Protein AF-A0A2E9IKI9-F1 (afdb_monomer_lite)

Radius of gyration: 16.74 Å; chains: 1; bounding box: 59×33×40 Å

Sequence (111 aa):
MKEVPEPTDFVLESLRDNLRPIKKAHLYYPSPTNLVFYELADLYCDRFEVSNAGLAQILEISPQSCSQWKTGSGGRSPTWAKLIWLCNAVNCQIIVDGDGMRVARRRKRRS

Secondary structure (DSSP, 8-state):
--PPPP--HHHHHHHHHTT--TTTGGGT-S-HHHHHHHHHHHHHHHHHT--HHHHHHHTTS-HHHHHHHHH-GGG----HHHHHHHHHHTTEEEEEETTEEEEEEPPPP--

Structure (mmCIF, N/CA/C/O backbone):
data_AF-A0A2E9IKI9-F1
#
_entry.id   AF-A0A2E9IKI9-F1
#
loop_
_atom_site.group_PDB
_atom_site.id
_atom_site.type_symbol
_atom_site.label_atom_id
_atom_site.label_alt_id
_atom_site.label_comp_id
_atom_site.label_asym_id
_atom_site.label_entity_id
_atom_site.label_seq_id
_atom_site.pdbx_PDB_ins_code
_atom_site.Cartn_x
_atom_site.Cartn_y
_atom_site.Cartn_z
_atom_site.occupancy
_atom_site.B_iso_or_equiv
_atom_site.auth_seq_id
_atom_site.auth_comp_id
_atom_site.auth_asym_id
_atom_site.auth_atom_id
_atom_site.pdbx_PDB_model_num
ATOM 1 N N . MET A 1 1 ? -48.900 3.565 6.930 1.00 40.84 1 MET A N 1
ATOM 2 C CA . MET A 1 1 ? -47.884 2.504 6.768 1.00 40.84 1 MET A CA 1
ATOM 3 C C . MET A 1 1 ? -46.887 3.008 5.740 1.00 40.84 1 MET A C 1
ATOM 5 O O . MET A 1 1 ? -47.317 3.314 4.641 1.00 40.84 1 MET A O 1
ATOM 9 N N . LYS A 1 2 ? -45.625 3.253 6.117 1.00 42.91 2 LYS A N 1
ATOM 10 C CA . LYS A 1 2 ? -44.594 3.694 5.165 1.00 42.91 2 LYS A CA 1
ATOM 11 C C . LYS A 1 2 ? -43.957 2.441 4.572 1.00 42.91 2 LYS A C 1
ATOM 13 O O . LYS A 1 2 ? -43.395 1.651 5.325 1.00 42.91 2 LYS A O 1
ATOM 18 N N . GLU A 1 3 ? -44.126 2.250 3.270 1.00 42.31 3 GLU A N 1
ATOM 19 C CA . GLU A 1 3 ? -43.477 1.187 2.507 1.00 42.31 3 GLU A CA 1
ATOM 20 C C . GLU A 1 3 ? -41.957 1.354 2.610 1.00 42.31 3 GLU A C 1
ATOM 22 O O . GLU A 1 3 ? -41.419 2.444 2.407 1.00 42.31 3 GLU A O 1
ATOM 27 N N . VAL A 1 4 ? -41.279 0.280 3.010 1.00 50.38 4 VAL A N 1
ATOM 28 C CA . VAL A 1 4 ? -39.819 0.196 2.994 1.00 50.38 4 VAL A CA 1
ATOM 29 C C . VAL A 1 4 ? -39.429 -0.045 1.536 1.00 50.38 4 VAL A C 1
ATOM 31 O O . VAL A 1 4 ? -39.870 -1.050 0.981 1.00 50.38 4 VAL A O 1
ATOM 34 N N . PRO A 1 5 ? -38.664 0.849 0.889 1.00 46.81 5 PRO A N 1
ATOM 35 C CA . PRO A 1 5 ? -38.270 0.632 -0.493 1.00 46.81 5 PRO A CA 1
ATOM 36 C C . PRO A 1 5 ? -37.344 -0.587 -0.568 1.00 46.81 5 PRO A C 1
ATOM 38 O O . PRO A 1 5 ? -36.342 -0.660 0.148 1.00 46.81 5 PRO A O 1
ATOM 41 N N . GLU A 1 6 ? -37.709 -1.545 -1.421 1.00 58.19 6 GLU A N 1
ATOM 42 C CA . GLU A 1 6 ? -36.867 -2.681 -1.794 1.00 58.19 6 GLU A CA 1
ATOM 43 C C . GLU A 1 6 ? -35.493 -2.171 -2.262 1.00 58.19 6 GLU A C 1
ATOM 45 O O . GLU A 1 6 ? -35.423 -1.175 -2.994 1.00 58.19 6 GLU A O 1
ATOM 50 N N . PRO A 1 7 ? -34.387 -2.807 -1.840 1.00 47.75 7 PRO A N 1
ATOM 51 C CA . PRO A 1 7 ? -33.058 -2.385 -2.242 1.00 47.75 7 PRO A CA 1
ATOM 52 C C . PRO A 1 7 ? -32.903 -2.597 -3.750 1.00 47.75 7 PRO A C 1
ATOM 54 O O . PRO A 1 7 ? -32.705 -3.714 -4.217 1.00 47.75 7 PRO A O 1
ATOM 57 N N . THR A 1 8 ? -32.985 -1.503 -4.508 1.00 58.16 8 THR A N 1
A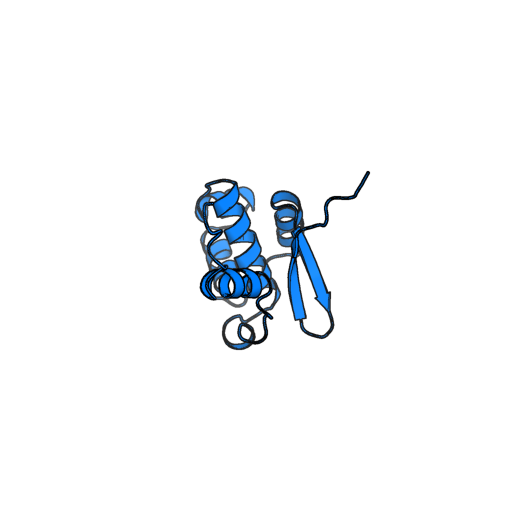TOM 58 C CA . THR A 1 8 ? -32.679 -1.458 -5.941 1.00 58.16 8 THR A CA 1
ATOM 59 C C . THR A 1 8 ? -31.324 -2.100 -6.216 1.00 58.16 8 THR A C 1
ATOM 61 O O . THR A 1 8 ? -30.380 -1.873 -5.451 1.00 58.16 8 THR A O 1
ATOM 64 N N . ASP A 1 9 ? -31.231 -2.838 -7.325 1.00 49.09 9 ASP A N 1
ATOM 65 C CA . ASP A 1 9 ? -30.087 -3.658 -7.757 1.00 49.09 9 ASP A CA 1
ATOM 66 C C . ASP A 1 9 ? -28.709 -3.002 -7.567 1.00 49.09 9 ASP A C 1
ATOM 68 O O . ASP A 1 9 ? -27.737 -3.685 -7.258 1.00 49.09 9 ASP A O 1
ATOM 72 N N . PHE A 1 10 ? -28.634 -1.671 -7.614 1.00 44.72 10 PHE A N 1
ATOM 73 C CA . PHE A 1 10 ? -27.444 -0.875 -7.312 1.00 44.72 10 PHE A CA 1
ATOM 74 C C . PHE A 1 10 ? -26.805 -1.167 -5.935 1.00 44.72 10 PHE A C 1
ATOM 76 O O . PHE A 1 10 ? -25.580 -1.190 -5.801 1.00 44.72 10 PHE A O 1
ATOM 83 N N . VAL A 1 11 ? -27.608 -1.430 -4.894 1.00 51.12 11 VAL A N 1
ATOM 84 C CA . VAL A 1 11 ? -27.103 -1.737 -3.539 1.00 51.12 11 VAL A CA 1
ATOM 85 C C . VAL A 1 11 ? -26.526 -3.153 -3.481 1.00 51.12 11 VAL A C 1
ATOM 87 O O . VAL A 1 11 ? -25.500 -3.383 -2.838 1.00 51.12 11 VAL A O 1
ATOM 90 N N . LEU A 1 12 ? -27.137 -4.102 -4.195 1.00 45.50 12 LEU A N 1
ATOM 91 C CA . LEU A 1 12 ? -26.624 -5.468 -4.311 1.00 45.50 12 LEU A CA 1
ATOM 92 C C . LEU A 1 12 ? -25.387 -5.537 -5.219 1.00 45.50 12 LEU A C 1
ATOM 94 O O . LEU A 1 12 ? -24.497 -6.353 -4.977 1.00 45.50 12 LEU A O 1
ATOM 98 N N . GLU A 1 13 ? -25.281 -4.648 -6.204 1.00 44.78 13 GLU A N 1
ATOM 99 C CA . GLU A 1 13 ? -24.118 -4.515 -7.081 1.00 44.78 13 GLU A CA 1
ATOM 100 C C . GLU A 1 13 ? -22.915 -3.916 -6.332 1.00 44.78 13 GLU A C 1
ATOM 102 O O . GLU A 1 13 ? -21.817 -4.472 -6.381 1.00 44.78 13 GLU A O 1
ATOM 107 N N . SER A 1 14 ? -23.139 -2.898 -5.493 1.00 44.69 14 SER A N 1
ATOM 108 C CA . SER A 1 14 ? -22.105 -2.331 -4.612 1.00 44.69 14 SER A CA 1
ATOM 109 C C . SER A 1 14 ? -21.649 -3.309 -3.509 1.00 44.69 14 SER A C 1
ATOM 111 O O . SER A 1 14 ? -20.481 -3.327 -3.107 1.00 44.69 14 SER A O 1
ATOM 113 N N . LEU A 1 15 ? -22.535 -4.201 -3.046 1.00 43.34 15 LEU A N 1
ATOM 114 C CA . LEU A 1 15 ? -22.177 -5.269 -2.102 1.00 43.34 15 LEU A CA 1
ATOM 115 C C . LEU A 1 15 ? -21.450 -6.448 -2.772 1.00 43.34 15 LEU A C 1
ATOM 117 O O . LEU A 1 15 ? -20.575 -7.044 -2.140 1.00 43.34 15 LEU A O 1
ATOM 121 N N . ARG A 1 16 ? -21.728 -6.752 -4.049 1.00 46.50 16 ARG A N 1
ATOM 122 C CA . ARG A 1 16 ? -20.926 -7.696 -4.854 1.00 46.50 16 ARG A CA 1
ATOM 123 C C . ARG A 1 16 ? -19.536 -7.146 -5.176 1.00 46.50 16 ARG A C 1
ATOM 125 O O . ARG A 1 16 ? -18.574 -7.911 -5.197 1.00 46.50 16 ARG A O 1
ATOM 132 N N . ASP A 1 17 ? -19.408 -5.834 -5.336 1.00 46.06 17 ASP A N 1
ATOM 133 C CA . ASP A 1 17 ? -18.128 -5.163 -5.585 1.00 46.06 17 ASP A CA 1
ATOM 134 C C . ASP A 1 17 ? -17.164 -5.182 -4.384 1.00 46.06 17 ASP A C 1
ATOM 136 O O . ASP A 1 17 ? -15.953 -5.051 -4.558 1.00 46.06 17 ASP A O 1
ATOM 140 N N . ASN A 1 18 ? -17.661 -5.448 -3.172 1.00 43.91 18 ASN A N 1
ATOM 141 C CA . ASN A 1 18 ? -16.820 -5.672 -1.988 1.00 43.91 18 ASN A CA 1
ATOM 142 C C . ASN A 1 18 ? -16.186 -7.076 -1.934 1.00 43.91 18 ASN A C 1
ATOM 144 O O . ASN A 1 18 ? -15.441 -7.395 -1.006 1.00 43.91 18 ASN A O 1
ATOM 148 N N . LEU A 1 19 ? -16.456 -7.912 -2.937 1.00 47.50 19 LEU A N 1
ATOM 149 C CA . LEU A 1 19 ? -15.753 -9.159 -3.209 1.00 47.50 19 LEU A CA 1
ATOM 150 C C . LEU A 1 19 ? -15.410 -9.224 -4.699 1.00 47.50 19 LEU A C 1
ATOM 152 O O . LEU A 1 19 ? -15.738 -10.208 -5.358 1.00 47.50 19 LEU A O 1
ATOM 156 N N . ARG A 1 20 ? -14.760 -8.195 -5.265 1.00 44.06 20 ARG A N 1
ATOM 157 C CA . ARG A 1 20 ? -14.203 -8.337 -6.618 1.00 44.06 20 ARG A CA 1
ATOM 158 C C . ARG A 1 20 ? -13.226 -9.516 -6.624 1.00 44.06 20 ARG A C 1
ATOM 160 O O . ARG A 1 20 ? -12.196 -9.460 -5.950 1.00 44.06 20 ARG A O 1
ATOM 167 N N . PRO A 1 21 ? -13.495 -10.588 -7.390 1.00 41.69 21 PRO A N 1
ATOM 168 C CA . PRO A 1 21 ? -12.474 -11.571 -7.670 1.00 41.69 21 PRO A CA 1
ATOM 169 C C . PRO A 1 21 ? -11.435 -10.854 -8.528 1.00 41.69 21 PRO A C 1
ATOM 171 O O . PRO A 1 21 ? -11.775 -10.267 -9.558 1.00 41.69 21 PRO A O 1
ATOM 174 N N . ILE A 1 22 ? -10.165 -10.943 -8.146 1.00 48.91 22 ILE A N 1
ATOM 175 C CA . ILE A 1 22 ? -8.994 -10.391 -8.852 1.00 48.91 22 ILE A CA 1
ATOM 176 C C . ILE A 1 22 ? -8.757 -11.166 -10.172 1.00 48.91 22 ILE A C 1
ATOM 178 O O . ILE A 1 22 ? -7.646 -11.359 -10.638 1.00 48.91 22 ILE A O 1
ATOM 182 N N . LYS A 1 23 ? -9.814 -11.647 -10.832 1.00 42.31 23 LYS A N 1
ATOM 183 C CA . LYS A 1 23 ? -9.727 -12.417 -12.075 1.00 42.31 23 LYS A CA 1
ATOM 184 C C . LYS A 1 23 ? -9.400 -11.542 -13.291 1.00 42.31 23 LYS A C 1
ATOM 186 O O . LYS A 1 23 ? -9.018 -12.082 -14.319 1.00 42.31 23 LYS A O 1
ATOM 191 N N . LYS A 1 24 ? -9.510 -10.206 -13.196 1.00 40.06 24 LYS A N 1
ATOM 192 C CA . LYS A 1 24 ? -9.178 -9.276 -14.300 1.00 40.06 24 LYS A CA 1
ATOM 193 C C . LYS A 1 24 ? -7.933 -8.415 -14.083 1.00 40.06 24 LYS A C 1
ATOM 195 O O . LYS A 1 24 ? -7.416 -7.864 -15.047 1.00 40.06 24 LYS A O 1
ATOM 200 N N . ALA A 1 25 ? -7.419 -8.307 -12.861 1.00 44.84 25 ALA A N 1
ATOM 201 C CA . ALA A 1 25 ? -6.272 -7.437 -12.598 1.00 44.84 25 ALA A CA 1
ATOM 202 C C . ALA A 1 25 ? -4.917 -8.073 -12.957 1.00 44.84 25 ALA A C 1
ATOM 204 O O . ALA A 1 25 ? -3.911 -7.373 -13.070 1.00 44.84 25 ALA A O 1
ATOM 205 N N . HIS A 1 26 ? -4.912 -9.383 -13.230 1.00 45.06 26 HIS A N 1
ATOM 206 C CA . HIS A 1 26 ? -3.739 -10.107 -13.718 1.00 45.06 26 HIS A CA 1
ATOM 207 C C . HIS A 1 26 ? -3.231 -9.600 -15.084 1.00 45.06 26 HIS A C 1
ATOM 209 O O . HIS A 1 26 ? -2.099 -9.895 -15.456 1.00 45.06 26 HIS A O 1
ATOM 215 N N . LEU A 1 27 ? -4.052 -8.830 -15.813 1.00 45.81 27 LEU A N 1
ATOM 216 C CA . LEU A 1 27 ? -3.730 -8.249 -17.121 1.00 45.81 27 LEU A CA 1
ATOM 217 C C . LEU A 1 27 ? -3.089 -6.852 -17.062 1.00 45.81 27 LEU A C 1
ATOM 219 O O . LEU A 1 27 ? -2.610 -6.385 -18.088 1.00 45.81 27 LEU A O 1
ATOM 223 N N . TYR A 1 28 ? -3.072 -6.185 -15.902 1.00 50.16 28 TYR A N 1
ATOM 224 C CA . TYR A 1 28 ? -2.571 -4.804 -15.787 1.00 50.16 28 TYR A CA 1
ATOM 225 C C . TYR A 1 28 ? -1.487 -4.611 -14.722 1.00 50.16 28 TYR A C 1
ATOM 227 O O . TYR A 1 28 ? -0.716 -3.659 -14.819 1.00 50.16 28 TYR A O 1
ATOM 235 N N . TYR A 1 29 ? -1.383 -5.511 -13.738 1.00 56.72 29 TYR A N 1
ATOM 236 C CA . TYR A 1 29 ? -0.356 -5.430 -12.703 1.00 56.72 29 TYR A CA 1
ATOM 237 C C . TYR A 1 29 ? 0.747 -6.473 -12.918 1.00 56.72 29 TYR A C 1
ATOM 239 O O . TYR A 1 29 ? 0.455 -7.667 -12.959 1.00 56.72 29 TYR A O 1
ATOM 247 N N . PRO A 1 30 ? 2.025 -6.060 -12.990 1.00 68.06 30 PRO A N 1
ATOM 248 C CA . PRO A 1 30 ? 3.142 -6.971 -13.225 1.00 68.06 30 PRO A CA 1
ATOM 249 C C . PRO A 1 30 ? 3.442 -7.893 -12.037 1.00 68.06 30 PRO A C 1
ATOM 251 O O . PRO A 1 30 ? 4.173 -8.863 -12.201 1.00 68.06 30 PRO A O 1
ATOM 254 N N . SER A 1 31 ? 2.887 -7.624 -10.847 1.00 83.00 31 SER A N 1
ATOM 255 C CA . SER A 1 31 ? 3.009 -8.506 -9.684 1.00 83.00 31 SER A CA 1
ATOM 256 C C . SER A 1 31 ? 1.765 -8.442 -8.781 1.00 83.00 31 SER A C 1
ATOM 258 O O . SER A 1 31 ? 1.248 -7.346 -8.530 1.00 83.00 31 SER A O 1
ATOM 260 N N . PRO A 1 32 ? 1.322 -9.583 -8.211 1.00 86.62 32 PRO A N 1
ATOM 261 C CA . PRO A 1 32 ? 0.250 -9.630 -7.214 1.00 86.62 32 PRO A CA 1
ATOM 262 C C . PRO A 1 32 ? 0.497 -8.737 -5.989 1.00 86.62 32 PRO A C 1
ATOM 264 O O . PRO A 1 32 ? -0.445 -8.193 -5.417 1.00 86.62 32 PRO A O 1
ATOM 267 N N . THR A 1 33 ? 1.756 -8.531 -5.589 1.00 90.75 33 THR A N 1
ATOM 268 C CA . THR A 1 33 ? 2.085 -7.702 -4.417 1.00 90.75 33 THR A CA 1
ATOM 269 C C . THR A 1 33 ? 1.860 -6.214 -4.669 1.00 90.75 33 THR A C 1
ATOM 271 O O . THR A 1 33 ? 1.498 -5.487 -3.745 1.00 90.75 33 THR A O 1
ATOM 274 N N . ASN A 1 34 ? 2.021 -5.755 -5.912 1.00 91.69 34 ASN A N 1
ATOM 275 C CA . ASN A 1 34 ? 1.736 -4.377 -6.309 1.00 91.69 34 ASN A CA 1
ATOM 276 C C . ASN A 1 34 ? 0.233 -4.081 -6.259 1.00 91.69 34 ASN A C 1
ATOM 278 O O . ASN A 1 34 ? -0.163 -3.014 -5.797 1.00 91.69 34 ASN A O 1
ATOM 282 N N . LEU A 1 35 ? -0.598 -5.047 -6.655 1.00 88.50 35 LEU A N 1
ATOM 283 C CA . LEU A 1 35 ? -2.049 -4.932 -6.547 1.00 88.50 35 LEU A CA 1
ATOM 284 C C . LEU A 1 35 ? -2.510 -4.858 -5.088 1.00 88.50 35 LEU A C 1
ATOM 286 O O . LEU A 1 35 ? -3.261 -3.963 -4.713 1.00 88.50 35 LEU A O 1
ATOM 290 N N . VAL A 1 36 ? -1.997 -5.756 -4.247 1.00 92.44 36 VAL A N 1
ATOM 291 C CA . VAL A 1 36 ? -2.277 -5.736 -2.806 1.00 92.44 36 VAL A CA 1
ATOM 292 C C . VAL A 1 36 ? -1.827 -4.413 -2.181 1.00 92.44 36 VAL A C 1
ATOM 294 O O . VAL A 1 36 ? -2.538 -3.844 -1.356 1.00 92.44 36 VAL A O 1
ATOM 297 N N . PHE A 1 37 ? -0.662 -3.895 -2.576 1.00 94.25 37 PHE A N 1
ATOM 298 C CA . PHE A 1 37 ? -0.201 -2.591 -2.110 1.00 94.25 37 PHE A CA 1
ATOM 299 C C . PHE A 1 37 ? -1.111 -1.457 -2.560 1.00 94.25 37 PHE A C 1
ATOM 301 O O . PHE A 1 37 ? -1.400 -0.590 -1.746 1.00 94.25 37 PHE A O 1
ATOM 308 N N . TYR A 1 38 ? -1.565 -1.457 -3.815 1.00 93.06 38 TYR A N 1
ATOM 309 C CA . TYR A 1 38 ? -2.503 -0.458 -4.317 1.00 93.06 38 TYR A CA 1
ATOM 310 C C . TYR A 1 38 ? -3.764 -0.397 -3.445 1.00 93.06 38 TYR A C 1
ATOM 312 O O . TYR A 1 38 ? -4.088 0.679 -2.946 1.00 93.06 38 TYR A O 1
ATOM 320 N N . GLU A 1 39 ? -4.401 -1.543 -3.181 1.00 92.94 39 GLU A N 1
ATOM 321 C CA . GLU A 1 39 ? -5.604 -1.621 -2.340 1.00 92.94 39 GLU A CA 1
ATOM 322 C C . GLU A 1 39 ? -5.337 -1.152 -0.902 1.00 92.94 39 GLU A C 1
ATOM 324 O O . GLU A 1 39 ? -6.087 -0.351 -0.348 1.00 92.94 39 GLU A O 1
ATOM 329 N N . LEU A 1 40 ? -4.248 -1.619 -0.284 1.00 94.75 40 LEU A N 1
ATOM 330 C CA . LEU A 1 40 ? -3.894 -1.228 1.082 1.00 94.75 40 LEU A CA 1
ATOM 331 C C . LEU A 1 40 ? -3.524 0.255 1.197 1.00 94.75 40 LEU A C 1
ATOM 333 O O . LEU A 1 40 ? -3.834 0.879 2.211 1.00 94.75 40 LEU A O 1
ATOM 337 N N . ALA A 1 41 ? -2.849 0.805 0.188 1.00 94.12 41 ALA A N 1
ATOM 338 C CA . ALA A 1 41 ? -2.464 2.207 0.132 1.00 94.12 41 ALA A CA 1
ATOM 339 C C . ALA A 1 41 ? -3.692 3.108 -0.011 1.00 94.12 41 ALA A C 1
ATOM 341 O O . ALA A 1 41 ? -3.771 4.102 0.701 1.00 94.12 41 ALA A O 1
ATOM 342 N N . ASP A 1 42 ? -4.654 2.751 -0.868 1.00 93.56 42 ASP A N 1
ATOM 343 C CA . ASP A 1 42 ? -5.929 3.474 -0.985 1.00 93.56 42 ASP A CA 1
ATOM 344 C C . ASP A 1 42 ? -6.685 3.467 0.341 1.00 93.56 42 ASP A C 1
ATOM 346 O O . ASP A 1 42 ? -6.988 4.525 0.885 1.00 93.56 42 ASP A O 1
ATOM 350 N N . LEU A 1 43 ? -6.862 2.285 0.943 1.00 93.25 43 LEU A N 1
ATOM 351 C CA . LEU A 1 43 ? -7.524 2.162 2.244 1.00 93.25 43 LEU A CA 1
ATOM 352 C C . LEU A 1 43 ? -6.832 2.977 3.342 1.00 93.25 43 LEU A C 1
ATOM 354 O O . LEU A 1 43 ? -7.498 3.476 4.248 1.00 93.25 43 LEU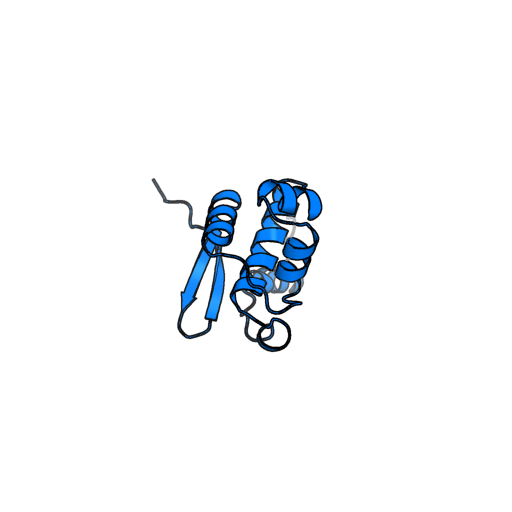 A O 1
ATOM 358 N N . TYR A 1 44 ? -5.503 3.076 3.308 1.00 94.88 44 TYR A N 1
ATOM 359 C CA . TYR A 1 44 ? -4.748 3.870 4.271 1.00 94.88 44 TYR A CA 1
ATOM 360 C C . TYR A 1 44 ? -4.947 5.368 4.029 1.00 94.88 44 TYR A C 1
ATOM 362 O O . TYR A 1 44 ? -5.276 6.094 4.965 1.00 94.88 44 TYR A O 1
ATOM 370 N N . CYS A 1 45 ? -4.764 5.825 2.789 1.00 93.69 45 CYS A N 1
ATOM 371 C CA . CYS A 1 45 ? -4.933 7.225 2.413 1.00 93.69 45 CYS A CA 1
ATOM 372 C C . CYS A 1 45 ? -6.345 7.723 2.732 1.00 93.69 45 CYS A C 1
ATOM 374 O O . CYS A 1 45 ? -6.475 8.772 3.355 1.00 93.69 45 CYS A O 1
ATOM 376 N N . ASP A 1 46 ? -7.372 6.935 2.414 1.00 92.56 46 ASP A N 1
ATOM 377 C CA . ASP A 1 46 ? -8.767 7.271 2.707 1.00 92.56 46 ASP A CA 1
ATOM 378 C C . ASP A 1 46 ? -9.040 7.312 4.215 1.00 92.56 46 ASP A C 1
ATOM 380 O O . ASP A 1 46 ? -9.724 8.202 4.711 1.00 92.56 46 ASP A O 1
ATOM 384 N N . ARG A 1 47 ? -8.497 6.354 4.977 1.00 92.38 47 ARG A N 1
ATOM 385 C CA . ARG A 1 47 ? -8.753 6.249 6.422 1.00 92.38 47 ARG A CA 1
ATOM 386 C C . ARG A 1 47 ? -8.062 7.333 7.243 1.00 92.38 47 ARG A C 1
ATOM 388 O O . ARG A 1 47 ? -8.587 7.721 8.285 1.00 92.38 47 ARG A O 1
ATOM 395 N N . PHE A 1 48 ? -6.859 7.725 6.843 1.00 94.12 48 PHE A N 1
ATOM 396 C CA . PHE A 1 48 ? -6.026 8.674 7.584 1.00 94.12 48 PHE A CA 1
ATOM 397 C C . PHE A 1 48 ? -5.953 10.049 6.910 1.00 94.12 48 PHE A C 1
ATOM 399 O O . PHE A 1 48 ? -5.206 10.901 7.380 1.00 94.12 48 PHE A O 1
ATOM 406 N N . GLU A 1 49 ? -6.705 10.253 5.824 1.00 94.50 49 GLU A N 1
ATOM 407 C CA . GLU A 1 49 ? -6.749 11.487 5.028 1.00 94.50 49 GLU A CA 1
ATOM 408 C C . GLU A 1 49 ? -5.349 11.979 4.613 1.00 94.50 49 GLU A C 1
ATOM 410 O O . GLU A 1 49 ? -5.050 13.174 4.596 1.00 94.50 49 GLU A O 1
ATOM 415 N N . VAL A 1 50 ? -4.457 11.039 4.274 1.00 94.06 50 VAL A N 1
ATOM 416 C CA . VAL A 1 50 ? -3.085 11.34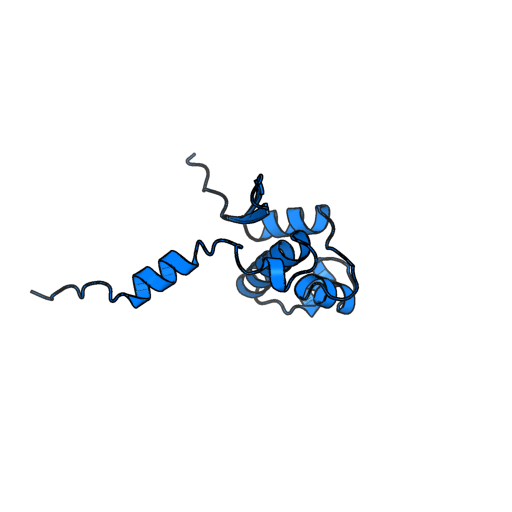7 3.847 1.00 94.06 50 VAL A CA 1
ATOM 417 C C . VAL A 1 50 ? -2.931 11.261 2.333 1.00 94.06 50 VAL A C 1
ATOM 419 O O . VAL A 1 50 ? -3.530 10.427 1.660 1.00 94.06 50 VAL A O 1
ATOM 422 N N . SER A 1 51 ? -2.050 12.095 1.781 1.00 93.19 51 SER A N 1
ATOM 423 C CA . SER A 1 51 ? -1.662 11.995 0.373 1.00 93.19 51 SER A CA 1
ATOM 424 C C . SER A 1 51 ? -0.708 10.819 0.131 1.00 93.19 51 SER A C 1
ATOM 426 O O . SER A 1 51 ? -0.007 10.366 1.037 1.00 93.19 51 SER A O 1
ATOM 428 N N . ASN A 1 52 ? -0.573 10.386 -1.128 1.00 89.25 52 ASN A N 1
ATOM 429 C CA . ASN A 1 52 ? 0.418 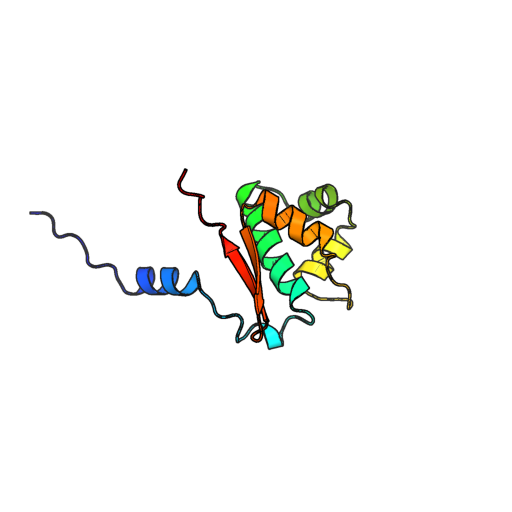9.364 -1.505 1.00 89.25 52 ASN A CA 1
ATOM 430 C C . ASN A 1 52 ? 1.866 9.781 -1.162 1.00 89.25 52 ASN A C 1
ATOM 432 O O . ASN A 1 52 ? 2.710 8.923 -0.905 1.00 89.25 52 ASN A O 1
ATOM 436 N N . ALA A 1 53 ? 2.161 11.087 -1.150 1.00 91.19 53 ALA A N 1
ATOM 437 C CA . ALA A 1 53 ? 3.457 11.611 -0.723 1.00 91.19 53 ALA A CA 1
ATOM 438 C C . ALA A 1 53 ? 3.649 11.471 0.796 1.00 91.19 53 ALA A C 1
ATOM 440 O O . ALA A 1 53 ? 4.723 11.064 1.236 1.00 91.19 53 ALA A O 1
ATOM 441 N N . GLY A 1 54 ? 2.601 11.733 1.583 1.00 93.69 54 GLY A N 1
ATOM 442 C CA . GLY A 1 54 ? 2.599 11.479 3.026 1.00 93.69 54 GLY A CA 1
ATOM 443 C C . GLY A 1 54 ? 2.761 9.993 3.341 1.00 93.69 54 GLY A C 1
ATOM 444 O O . GLY A 1 54 ? 3.599 9.618 4.156 1.00 93.69 54 GLY A O 1
ATOM 445 N N . LEU A 1 55 ? 2.054 9.125 2.612 1.00 94.50 55 LEU A N 1
ATOM 446 C CA . LEU A 1 55 ? 2.230 7.679 2.723 1.00 94.50 55 LEU A CA 1
ATOM 447 C C . LEU A 1 55 ? 3.672 7.247 2.406 1.00 94.50 55 LEU A C 1
ATOM 449 O O . LEU A 1 55 ? 4.228 6.411 3.112 1.00 94.50 55 LEU A O 1
ATOM 453 N N . ALA A 1 56 ? 4.306 7.826 1.381 1.00 95.38 56 ALA A N 1
ATOM 454 C CA . ALA A 1 56 ? 5.700 7.527 1.054 1.00 95.38 56 ALA A CA 1
ATOM 455 C C . ALA A 1 56 ? 6.661 7.901 2.196 1.00 95.38 56 ALA A C 1
ATOM 457 O O . ALA A 1 56 ? 7.568 7.127 2.497 1.00 95.38 56 ALA A O 1
ATOM 458 N N . GLN A 1 57 ? 6.430 9.037 2.867 1.00 95.19 57 GLN A N 1
ATOM 459 C CA . GLN A 1 57 ? 7.204 9.442 4.045 1.00 95.19 57 GLN A CA 1
ATOM 460 C C . GLN A 1 57 ? 7.023 8.460 5.206 1.00 95.19 57 GLN A C 1
ATOM 462 O O . GLN A 1 57 ? 8.009 8.018 5.786 1.00 95.19 57 GLN A O 1
ATOM 467 N N . ILE A 1 58 ? 5.783 8.056 5.495 1.00 95.56 58 ILE A N 1
ATOM 468 C CA . ILE A 1 58 ? 5.460 7.090 6.560 1.00 95.56 58 ILE A CA 1
ATOM 469 C C . ILE A 1 58 ? 6.096 5.724 6.283 1.00 95.56 58 ILE A C 1
ATOM 471 O O . ILE A 1 58 ? 6.581 5.047 7.187 1.00 95.56 58 ILE A O 1
ATOM 475 N N . LEU A 1 59 ? 6.108 5.311 5.017 1.00 94.25 59 LEU A N 1
ATOM 476 C CA . LEU A 1 59 ? 6.748 4.077 4.586 1.00 94.25 59 LEU A CA 1
ATOM 477 C C . LEU A 1 59 ? 8.264 4.219 4.408 1.00 94.25 59 LEU A C 1
ATOM 479 O O . LEU A 1 59 ? 8.893 3.213 4.089 1.00 94.25 59 LEU A O 1
ATOM 483 N N . GLU A 1 60 ? 8.856 5.392 4.643 1.00 95.31 60 GLU A N 1
ATOM 484 C CA . GLU A 1 60 ? 10.294 5.669 4.494 1.00 95.31 60 GLU A CA 1
ATOM 485 C C . GLU A 1 60 ? 10.835 5.281 3.105 1.00 95.31 60 GLU A C 1
ATOM 487 O O . GLU A 1 60 ? 11.903 4.686 2.960 1.00 95.31 60 GLU A O 1
ATOM 492 N N . ILE A 1 61 ? 10.066 5.583 2.060 1.00 94.06 61 ILE A N 1
ATOM 493 C CA . ILE A 1 61 ? 10.434 5.327 0.664 1.00 94.06 61 ILE A CA 1
ATOM 494 C C . ILE A 1 61 ? 10.356 6.610 -0.156 1.00 94.06 61 ILE A C 1
ATOM 496 O O . ILE A 1 61 ? 9.683 7.574 0.209 1.00 94.06 61 ILE A O 1
ATOM 500 N N . SER A 1 62 ? 11.005 6.621 -1.322 1.00 93.62 62 SER A N 1
ATOM 501 C CA . SER A 1 62 ? 10.847 7.749 -2.239 1.00 93.62 62 SER A CA 1
ATOM 502 C C . SER A 1 62 ? 9.408 7.813 -2.786 1.00 93.62 62 SER A C 1
ATOM 504 O O . SER A 1 62 ? 8.814 6.765 -3.071 1.00 93.62 62 SER A O 1
ATOM 506 N N . PRO A 1 63 ? 8.844 9.015 -3.016 1.00 92.69 63 PRO A N 1
ATOM 507 C CA . PRO A 1 63 ? 7.520 9.167 -3.629 1.00 92.69 63 PRO A CA 1
ATOM 508 C C . PRO A 1 63 ? 7.404 8.464 -4.987 1.00 92.69 63 PRO A C 1
ATOM 510 O O . PRO A 1 63 ? 6.373 7.874 -5.304 1.00 92.69 63 PRO A O 1
ATOM 513 N N . GLN A 1 64 ? 8.494 8.460 -5.763 1.00 91.94 64 GLN A N 1
ATOM 514 C CA . GLN A 1 64 ? 8.576 7.722 -7.020 1.00 91.94 64 GLN A CA 1
ATOM 515 C C . GLN A 1 64 ? 8.417 6.212 -6.802 1.00 91.94 64 GLN A C 1
ATOM 517 O O . GLN A 1 64 ? 7.662 5.585 -7.537 1.00 91.94 64 GLN A O 1
ATOM 522 N N . SER A 1 65 ? 9.062 5.639 -5.778 1.00 92.19 65 SER A N 1
ATOM 523 C CA . SER A 1 65 ? 8.914 4.213 -5.449 1.00 92.19 65 SER A CA 1
ATOM 524 C C . SER A 1 65 ? 7.485 3.887 -5.019 1.00 92.19 65 SER A C 1
ATOM 526 O O . SER A 1 65 ? 6.936 2.887 -5.460 1.00 92.19 65 SER A O 1
ATOM 528 N N . CYS A 1 66 ? 6.852 4.755 -4.224 1.00 92.19 66 CYS A N 1
ATOM 529 C CA . CYS A 1 66 ? 5.450 4.601 -3.827 1.00 92.19 66 CYS A CA 1
ATOM 530 C C . CYS A 1 66 ? 4.511 4.584 -5.051 1.00 92.19 66 CYS A C 1
ATOM 532 O O . CYS A 1 66 ? 3.670 3.695 -5.188 1.00 92.19 66 CYS A O 1
ATOM 534 N N . SER A 1 67 ? 4.707 5.516 -5.991 1.00 90.81 67 SER A N 1
ATOM 535 C CA . SER A 1 67 ? 3.945 5.576 -7.248 1.00 90.81 67 SER A CA 1
ATOM 536 C C . SER A 1 67 ? 4.190 4.352 -8.141 1.00 90.81 67 SER A C 1
ATOM 538 O O . SER A 1 67 ? 3.249 3.741 -8.653 1.00 90.81 67 SER A O 1
ATOM 540 N N . GLN A 1 68 ? 5.450 3.929 -8.275 1.00 90.62 68 GLN A N 1
ATOM 541 C CA . GLN A 1 68 ? 5.830 2.708 -8.989 1.00 90.62 68 GLN A CA 1
ATOM 542 C C . GLN A 1 68 ? 5.188 1.471 -8.365 1.00 90.62 68 GLN A C 1
ATOM 544 O O . GLN A 1 68 ? 4.667 0.620 -9.079 1.00 90.62 68 GLN A O 1
ATOM 549 N N . TRP A 1 69 ? 5.123 1.395 -7.036 1.00 91.81 69 TRP A N 1
ATOM 550 C CA . TRP A 1 69 ? 4.455 0.294 -6.358 1.00 91.81 69 TRP A CA 1
ATOM 551 C C . TRP A 1 69 ? 2.942 0.287 -6.607 1.00 91.81 69 TRP A C 1
ATOM 553 O O . TRP A 1 69 ? 2.420 -0.778 -6.931 1.00 91.81 69 TRP A O 1
ATOM 563 N N . LYS A 1 70 ? 2.260 1.448 -6.553 1.00 88.06 70 LYS A N 1
ATOM 564 C CA . LYS A 1 70 ? 0.812 1.570 -6.852 1.00 88.06 70 LYS A CA 1
ATOM 565 C C . LYS A 1 70 ? 0.457 1.272 -8.309 1.00 88.06 70 LYS A C 1
ATOM 567 O O . LYS A 1 70 ? -0.660 0.846 -8.573 1.00 88.06 70 LYS A O 1
ATOM 572 N N . THR A 1 71 ? 1.363 1.541 -9.246 1.00 86.06 71 THR A N 1
ATOM 573 C CA . THR A 1 71 ? 1.136 1.337 -10.691 1.00 86.06 71 THR A CA 1
ATOM 574 C C . THR A 1 71 ? 1.717 0.022 -11.205 1.00 86.06 71 THR A C 1
ATOM 576 O O . THR A 1 71 ? 1.428 -0.383 -12.323 1.00 86.06 71 THR A O 1
ATOM 579 N N . GLY A 1 72 ? 2.573 -0.632 -10.416 1.00 84.31 72 GLY A N 1
ATOM 580 C CA . GLY A 1 72 ? 3.381 -1.762 -10.865 1.00 84.31 72 GLY A CA 1
ATOM 581 C C . GLY A 1 72 ? 4.533 -1.386 -11.804 1.00 84.31 72 GLY A C 1
ATOM 582 O O . GLY A 1 72 ? 5.277 -2.255 -12.245 1.00 84.31 72 GLY A O 1
ATOM 583 N N . SER A 1 73 ? 4.722 -0.110 -12.132 1.00 81.06 73 SER A N 1
ATOM 584 C CA . SER A 1 73 ? 5.746 0.298 -13.095 1.00 81.06 73 SER A CA 1
ATOM 585 C C . SER A 1 73 ? 7.175 0.128 -12.550 1.00 81.06 73 SER A C 1
ATOM 587 O O . SER A 1 73 ? 7.430 0.179 -11.347 1.00 81.06 73 SER A O 1
ATOM 589 N N . GLY A 1 74 ? 8.142 -0.083 -13.449 1.00 73.50 74 GLY A N 1
ATOM 590 C CA . GLY A 1 74 ? 9.569 -0.131 -13.099 1.00 73.50 74 GLY A CA 1
ATOM 591 C C . GLY A 1 74 ? 10.073 -1.458 -12.520 1.00 73.50 74 GLY A C 1
ATOM 592 O O . GLY A 1 74 ? 11.195 -1.498 -12.022 1.00 73.50 74 GLY A O 1
ATOM 593 N N . GLY A 1 75 ? 9.271 -2.531 -12.562 1.00 77.81 75 GLY A N 1
ATOM 594 C CA . GLY A 1 75 ? 9.690 -3.878 -12.144 1.00 77.81 75 GLY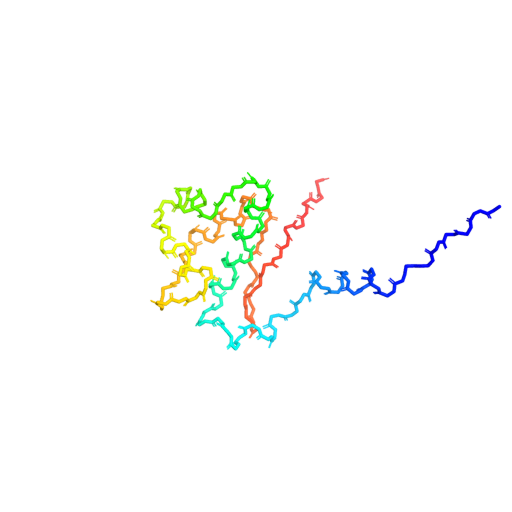 A CA 1
ATOM 595 C C . GLY A 1 75 ? 10.022 -4.005 -10.653 1.00 77.81 75 GLY A C 1
ATOM 596 O O . GLY A 1 75 ? 10.615 -4.995 -10.233 1.00 77.81 75 GLY A O 1
ATOM 597 N N . ARG A 1 76 ? 9.666 -2.998 -9.846 1.00 80.94 76 ARG A N 1
ATOM 598 C CA . ARG A 1 76 ? 9.894 -2.975 -8.402 1.00 80.94 76 ARG A CA 1
ATOM 599 C C . ARG A 1 76 ? 8.609 -3.325 -7.671 1.00 80.94 76 ARG A C 1
ATOM 601 O O . ARG A 1 76 ? 7.545 -2.768 -7.944 1.00 80.94 76 ARG A O 1
ATOM 608 N N . SER A 1 77 ? 8.744 -4.194 -6.681 1.00 87.38 77 SER A N 1
ATOM 609 C CA . SER A 1 77 ? 7.633 -4.623 -5.844 1.00 87.38 77 SER A CA 1
ATOM 610 C C . SER A 1 77 ? 7.791 -4.127 -4.406 1.00 87.38 77 SER A C 1
ATOM 612 O O . SER A 1 77 ? 8.918 -3.984 -3.920 1.00 87.38 77 SER A O 1
ATOM 614 N N . PRO A 1 78 ? 6.669 -3.872 -3.716 1.00 92.25 78 PRO A N 1
ATOM 615 C CA . PRO A 1 78 ? 6.653 -3.555 -2.295 1.00 92.25 78 PRO A CA 1
ATOM 616 C C . PRO A 1 78 ? 7.200 -4.727 -1.479 1.00 92.25 78 PRO A C 1
ATOM 618 O O . PRO A 1 78 ? 6.975 -5.896 -1.802 1.00 92.25 78 PRO A O 1
ATOM 621 N N . THR A 1 79 ? 7.906 -4.423 -0.391 1.00 93.62 79 THR A N 1
ATOM 622 C CA . THR A 1 79 ? 8.407 -5.460 0.515 1.00 93.62 79 THR A CA 1
ATOM 623 C C . THR A 1 79 ? 7.284 -5.997 1.400 1.00 93.62 79 THR A C 1
ATOM 625 O O . THR A 1 79 ? 6.384 -5.260 1.815 1.00 93.62 79 THR A O 1
ATOM 628 N N . TRP A 1 80 ? 7.366 -7.280 1.765 1.00 93.75 80 TRP A N 1
ATOM 629 C CA . TRP A 1 80 ? 6.407 -7.907 2.682 1.00 93.75 80 TRP A CA 1
ATOM 630 C C . TRP A 1 80 ? 6.284 -7.169 4.017 1.00 93.75 80 TRP A C 1
ATOM 632 O O . TRP A 1 80 ? 5.182 -7.035 4.537 1.00 93.75 80 TRP A O 1
ATOM 642 N N . ALA A 1 81 ? 7.384 -6.622 4.541 1.00 94.81 81 ALA A N 1
ATOM 643 C CA . ALA A 1 81 ? 7.366 -5.835 5.772 1.00 94.81 81 ALA A CA 1
ATOM 644 C C . ALA A 1 81 ? 6.428 -4.617 5.671 1.00 94.81 81 ALA A C 1
ATOM 646 O O . ALA A 1 81 ? 5.616 -4.389 6.568 1.00 94.81 81 ALA A O 1
ATOM 647 N N . LYS A 1 82 ? 6.484 -3.868 4.560 1.00 94.81 82 LYS A N 1
ATOM 648 C CA . LYS A 1 82 ? 5.629 -2.689 4.339 1.00 94.81 82 LYS A CA 1
ATOM 649 C C . LYS A 1 82 ? 4.167 -3.092 4.090 1.00 94.81 82 LYS A C 1
ATOM 651 O O . LYS A 1 82 ? 3.264 -2.437 4.603 1.00 94.81 82 LYS A O 1
ATOM 656 N N . LEU A 1 83 ? 3.927 -4.210 3.399 1.00 95.06 83 LEU A N 1
ATOM 657 C CA . LEU A 1 83 ? 2.583 -4.778 3.212 1.00 95.06 83 LEU A CA 1
ATOM 658 C C . LEU A 1 83 ? 1.928 -5.209 4.535 1.00 95.06 83 LEU A C 1
ATOM 660 O O . LEU A 1 83 ? 0.769 -4.884 4.797 1.00 95.06 83 LEU A O 1
ATOM 664 N N . ILE A 1 84 ? 2.671 -5.921 5.386 1.00 94.56 84 ILE A N 1
ATOM 665 C CA . ILE A 1 84 ? 2.201 -6.371 6.704 1.00 94.56 84 ILE A CA 1
ATOM 666 C C . ILE A 1 84 ? 1.922 -5.168 7.607 1.00 94.56 84 ILE A C 1
ATOM 668 O O . ILE A 1 84 ? 0.901 -5.140 8.299 1.00 94.56 84 ILE A O 1
ATOM 672 N N . TRP A 1 85 ? 2.801 -4.164 7.579 1.00 95.62 85 TRP A N 1
ATOM 673 C CA . TRP A 1 85 ? 2.601 -2.927 8.325 1.00 95.62 85 TRP A CA 1
ATOM 674 C C . TRP A 1 85 ? 1.295 -2.234 7.919 1.00 95.62 85 TRP A C 1
ATOM 676 O O . TRP A 1 85 ? 0.465 -1.946 8.783 1.00 95.62 85 TRP A O 1
ATOM 686 N N . LEU A 1 86 ? 1.056 -2.068 6.612 1.00 95.31 86 LEU A N 1
ATOM 687 C CA . LEU A 1 86 ? -0.185 -1.482 6.101 1.00 95.31 86 LEU A CA 1
ATOM 688 C C . LEU A 1 86 ? -1.412 -2.288 6.526 1.00 95.31 86 LEU A C 1
ATOM 690 O O . LEU A 1 86 ? -2.378 -1.718 7.026 1.00 95.31 86 LEU A O 1
ATOM 694 N N . CYS A 1 87 ? -1.356 -3.615 6.406 1.00 94.81 87 CYS A N 1
ATOM 695 C CA . CYS A 1 87 ? -2.427 -4.498 6.865 1.00 94.81 87 CYS A CA 1
ATOM 696 C C . CYS A 1 87 ? -2.793 -4.265 8.333 1.00 94.81 87 CYS A C 1
ATOM 698 O O . CYS A 1 87 ? -3.975 -4.210 8.670 1.00 94.81 87 CYS A O 1
ATOM 700 N N . ASN A 1 88 ? -1.798 -4.103 9.207 1.00 93.31 88 ASN A N 1
ATOM 701 C CA . ASN A 1 88 ? -2.047 -3.794 10.612 1.00 93.31 88 ASN A CA 1
ATOM 702 C C . ASN A 1 88 ? -2.699 -2.415 10.775 1.00 93.31 88 ASN A C 1
ATOM 704 O O . ASN A 1 88 ? -3.686 -2.303 11.502 1.00 93.31 88 ASN A O 1
ATOM 708 N N . ALA A 1 89 ? -2.214 -1.397 10.060 1.00 93.44 89 ALA A N 1
ATOM 709 C CA . ALA A 1 89 ? -2.755 -0.042 10.137 1.00 93.44 89 ALA A CA 1
ATOM 710 C C . ALA A 1 89 ? -4.223 0.051 9.679 1.00 93.44 89 ALA A C 1
ATOM 712 O O . ALA A 1 89 ? -5.038 0.716 10.319 1.00 93.44 89 ALA A O 1
ATOM 713 N N . VAL A 1 90 ? -4.595 -0.665 8.612 1.00 93.38 90 VAL A N 1
ATOM 714 C CA . VAL A 1 90 ? -5.972 -0.670 8.084 1.00 93.38 90 VAL A CA 1
ATOM 715 C C . VAL A 1 90 ? -6.837 -1.825 8.610 1.00 93.38 90 VAL A C 1
ATOM 717 O O . VAL A 1 90 ? -7.970 -1.996 8.166 1.00 93.38 90 VAL A O 1
ATOM 720 N N . ASN A 1 91 ? -6.355 -2.597 9.591 1.00 92.81 91 ASN A N 1
ATOM 721 C CA . ASN A 1 91 ? -7.038 -3.772 10.154 1.00 92.81 91 ASN A CA 1
ATOM 722 C C . ASN A 1 91 ? -7.500 -4.798 9.089 1.00 92.81 91 ASN A C 1
ATOM 724 O O . ASN A 1 91 ? -8.619 -5.321 9.114 1.00 92.81 91 ASN A O 1
ATOM 728 N N . CYS A 1 92 ? -6.611 -5.088 8.144 1.00 93.44 92 CYS A N 1
ATOM 729 C CA . CYS A 1 92 ? -6.795 -6.063 7.074 1.00 93.44 92 CYS A CA 1
ATOM 730 C C . CYS A 1 92 ? -5.746 -7.185 7.152 1.00 93.44 92 CYS A C 1
ATOM 732 O O . CYS A 1 92 ? -4.855 -7.204 8.005 1.00 93.44 92 CYS A O 1
ATOM 734 N N . GLN A 1 93 ? -5.896 -8.184 6.296 1.00 93.56 93 GLN A N 1
ATOM 735 C CA . GLN A 1 93 ? -4.975 -9.300 6.129 1.00 93.56 93 GLN A CA 1
ATOM 736 C C . GLN A 1 93 ? -4.834 -9.629 4.646 1.00 93.56 93 GLN A C 1
ATOM 738 O O . GLN A 1 93 ? -5.766 -9.415 3.870 1.00 93.56 93 GLN A O 1
ATOM 743 N N . ILE A 1 94 ? -3.680 -10.175 4.278 1.00 92.25 94 ILE A N 1
ATOM 744 C CA . ILE A 1 94 ? -3.426 -10.690 2.934 1.00 92.25 94 ILE A CA 1
ATOM 745 C C . ILE A 1 94 ? -3.699 -12.186 2.972 1.00 92.25 94 ILE A C 1
ATOM 747 O O . ILE A 1 94 ? -3.141 -12.896 3.808 1.00 92.25 94 ILE A O 1
ATOM 751 N N . ILE A 1 95 ? -4.568 -12.652 2.085 1.00 90.50 95 ILE A N 1
ATOM 752 C CA . ILE A 1 95 ? -4.807 -14.074 1.860 1.00 90.50 95 ILE A CA 1
ATOM 753 C C . ILE A 1 95 ? -4.025 -14.463 0.612 1.00 90.50 95 ILE A C 1
ATOM 755 O O . ILE A 1 95 ? -4.196 -13.834 -0.432 1.00 90.50 95 ILE A O 1
ATOM 759 N N . VAL A 1 96 ? -3.176 -15.480 0.744 1.00 89.69 96 VAL A N 1
ATOM 760 C CA . VAL A 1 96 ? -2.430 -16.089 -0.361 1.00 89.69 96 VAL A CA 1
ATOM 761 C C . VAL A 1 96 ? -2.978 -17.497 -0.556 1.00 89.69 96 VAL A C 1
ATOM 763 O O . VAL A 1 96 ? -2.940 -18.300 0.376 1.00 89.69 96 VAL A O 1
ATOM 766 N N . ASP A 1 97 ? -3.512 -17.785 -1.737 1.00 85.75 97 ASP A N 1
ATOM 767 C CA . ASP A 1 97 ? -3.998 -19.110 -2.122 1.00 85.75 97 ASP A CA 1
ATOM 768 C C . ASP A 1 97 ? -3.591 -19.454 -3.564 1.00 85.75 97 ASP A C 1
ATOM 770 O O . ASP A 1 97 ? -2.844 -18.714 -4.204 1.00 85.75 97 ASP A O 1
ATOM 774 N N . GLY A 1 98 ? -4.031 -20.616 -4.060 1.00 78.94 98 GLY A N 1
ATOM 775 C CA . GLY A 1 98 ? -3.703 -21.087 -5.410 1.00 78.94 98 GLY A CA 1
ATOM 776 C C . GLY A 1 98 ? -4.232 -20.192 -6.538 1.00 78.94 98 GLY A C 1
ATOM 777 O O . GLY A 1 98 ? -3.741 -20.300 -7.657 1.00 78.94 98 GLY A O 1
ATOM 778 N N . ASP A 1 99 ? -5.179 -19.295 -6.240 1.00 76.75 99 ASP A N 1
ATOM 779 C CA . ASP A 1 99 ? -5.764 -18.355 -7.200 1.00 76.75 99 ASP A CA 1
ATOM 780 C C . ASP A 1 99 ? -5.073 -16.976 -7.178 1.00 76.75 99 ASP A C 1
ATOM 782 O O . ASP A 1 99 ? -5.305 -16.158 -8.072 1.00 76.75 99 ASP A O 1
ATOM 786 N N . GLY A 1 100 ? -4.229 -16.694 -6.176 1.00 84.25 100 GLY A N 1
ATOM 787 C CA . GLY A 1 100 ? -3.425 -15.475 -6.098 1.00 84.25 100 GLY A CA 1
ATOM 788 C C . GLY A 1 100 ? -3.359 -14.844 -4.706 1.00 84.25 100 GLY A C 1
ATOM 789 O O . GLY A 1 100 ? -3.334 -15.520 -3.678 1.00 84.25 100 GLY A O 1
ATOM 790 N N . MET A 1 101 ? -3.278 -13.510 -4.672 1.00 88.50 101 MET A N 1
ATOM 791 C CA . MET A 1 101 ? -3.222 -12.718 -3.437 1.00 88.50 101 MET A CA 1
ATOM 792 C C . MET A 1 101 ? -4.392 -11.743 -3.377 1.00 88.50 101 MET A C 1
ATOM 794 O O . MET A 1 101 ? -4.630 -11.044 -4.356 1.00 88.50 101 MET A O 1
ATOM 798 N N . ARG A 1 102 ? -5.078 -11.649 -2.232 1.00 87.56 102 ARG A N 1
ATOM 799 C CA . ARG A 1 102 ? -6.168 -10.679 -2.008 1.00 87.56 102 ARG A CA 1
ATOM 800 C C . ARG A 1 102 ? -6.124 -10.040 -0.626 1.00 87.56 102 ARG A C 1
ATOM 802 O O . ARG A 1 102 ? -5.685 -10.676 0.335 1.00 87.56 102 ARG A O 1
ATOM 809 N N . VAL A 1 103 ? -6.646 -8.819 -0.508 1.00 89.94 103 VAL A N 1
ATOM 810 C CA . VAL A 1 103 ? -6.872 -8.156 0.783 1.00 89.94 103 VAL A CA 1
ATOM 811 C C . VAL A 1 103 ? -8.238 -8.560 1.340 1.00 89.94 103 VAL A C 1
ATOM 813 O O . VAL A 1 103 ? -9.246 -8.565 0.641 1.00 89.94 103 VAL A O 1
ATOM 816 N N . ALA A 1 104 ? -8.289 -8.902 2.624 1.00 89.19 104 ALA A N 1
ATOM 817 C CA . ALA A 1 104 ? -9.529 -9.161 3.346 1.00 89.19 104 ALA A CA 1
ATOM 818 C C . ALA A 1 104 ? -9.534 -8.411 4.680 1.00 89.19 104 ALA A C 1
ATOM 820 O O . ALA A 1 104 ? -8.511 -8.326 5.360 1.00 89.19 104 ALA A O 1
ATOM 821 N N . ARG A 1 105 ? -10.693 -7.903 5.113 1.00 87.06 105 ARG A N 1
ATOM 822 C CA . ARG A 1 105 ? -10.817 -7.313 6.455 1.00 87.06 105 ARG A CA 1
ATOM 823 C C . ARG A 1 105 ? -10.604 -8.379 7.526 1.00 87.06 105 ARG A C 1
ATOM 825 O O . ARG A 1 105 ? -11.125 -9.493 7.421 1.00 87.06 105 ARG A O 1
ATOM 832 N N . ARG A 1 106 ? -9.882 -8.030 8.596 1.00 84.31 106 ARG A N 1
ATOM 833 C CA . ARG A 1 106 ? -9.776 -8.916 9.760 1.00 84.31 106 ARG A CA 1
ATOM 834 C C . ARG A 1 106 ? -11.138 -9.007 10.430 1.00 84.31 106 ARG A C 1
ATOM 836 O O . ARG A 1 106 ? -11.752 -7.994 10.768 1.00 84.31 106 ARG A O 1
ATOM 843 N N . ARG A 1 107 ? -11.614 -10.235 10.646 1.00 75.12 107 ARG A N 1
ATOM 844 C CA . ARG A 1 107 ? -12.806 -10.462 11.467 1.00 75.12 107 ARG A CA 1
ATOM 845 C C . ARG A 1 107 ? -12.498 -9.986 12.883 1.00 75.12 107 ARG A C 1
ATOM 847 O O . ARG A 1 107 ? -11.474 -10.361 13.453 1.00 75.12 107 ARG A O 1
ATOM 854 N N . LYS A 1 108 ? -13.387 -9.166 13.448 1.00 62.53 108 LYS A N 1
ATOM 855 C CA . LYS A 1 108 ? -13.317 -8.778 14.859 1.00 62.53 108 LYS A CA 1
ATOM 856 C C . LYS A 1 108 ? -13.360 -10.076 15.667 1.00 62.53 108 LYS A C 1
ATOM 858 O O . LYS A 1 108 ? -14.324 -10.833 15.539 1.00 62.53 108 LYS A O 1
ATOM 863 N N . ARG A 1 109 ? -12.299 -10.377 16.424 1.00 58.41 109 ARG A N 1
ATOM 864 C CA . ARG A 1 109 ? -12.323 -11.500 17.369 1.00 58.41 109 ARG A CA 1
ATOM 865 C C . ARG A 1 109 ? -13.518 -11.253 18.288 1.00 58.41 109 ARG A C 1
ATOM 867 O O . ARG A 1 109 ? -13.566 -10.215 18.942 1.00 58.41 109 ARG A O 1
ATOM 874 N N . ARG A 1 110 ? -14.511 -12.147 18.255 1.00 54.25 110 ARG A N 1
ATOM 875 C CA . ARG A 1 110 ? -15.557 -12.182 19.279 1.00 54.25 110 ARG A CA 1
ATOM 876 C C . ARG A 1 110 ? -14.839 -12.595 20.561 1.00 54.25 110 ARG A C 1
ATOM 878 O O . ARG A 1 110 ? -14.388 -13.735 20.643 1.00 54.25 110 ARG A O 1
ATOM 885 N N . SER A 1 111 ? -14.588 -11.620 21.429 1.00 53.09 111 SER A N 1
ATOM 886 C 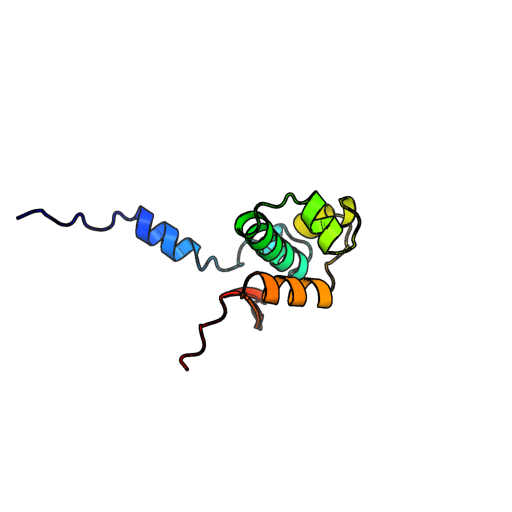CA . SER A 1 111 ? -14.158 -11.827 22.812 1.00 53.09 111 SER A CA 1
ATOM 887 C C . SER A 1 111 ? -15.349 -12.261 23.642 1.00 53.09 111 SER A C 1
ATOM 889 O O . SER A 1 111 ? -16.401 -11.602 23.461 1.00 53.09 111 SER A O 1
#

Foldseek 3Di:
DDDDDDPPVVVVVVVVVVDPDCPPVVVQAPALQLVLLLVLVVLLCVVVVDDCCRVCVVLVHHSVLSVCSNRNPPVDHDDPVSSVVSCVNNQWDWDQDPSGIDIGHHDDPPD

pLDDT: mean 77.72, std 20.18, range [40.06, 95.62]